Protein AF-A0A959TI48-F1 (afdb_monomer_lite)

Radius of gyration: 33.34 Å; chains: 1; bounding box: 89×86×56 Å

Sequence (121 aa):
MMRTLLIGLALVAGCKGAEPVVTTPPPAAPARPFWVGSRPVSDAYYVGVGLAAKARPDFQETAKKNALNDLASEISVRVEGNSLLYTLDRKTSFSESFTSNIRTSTSEQLEGFELVDTWEN

Secondary structure (DSSP, 8-state):
-----------------------PPPPPPPPPPHHHHS----SS---------TTSTTHHHHHHHHHHHHHHHHHHHHHHHHHHHHHHHTT----SHHHHHHHHHHHH---S---------

Structure (mmCIF, N/CA/C/O backbone):
data_AF-A0A959TI48-F1
#
_entry.id   AF-A0A959TI48-F1
#
loop_
_atom_site.group_PDB
_atom_site.id
_atom_site.type_symbol
_atom_site.label_atom_id
_atom_site.label_alt_id
_atom_site.label_comp_id
_atom_site.label_asym_id
_atom_site.label_entity_id
_atom_site.label_seq_id
_atom_site.pdbx_PDB_ins_code
_atom_site.Cartn_x
_atom_site.Cartn_y
_atom_site.Cartn_z
_atom_site.occupancy
_atom_site.B_iso_or_equiv
_atom_site.auth_seq_id
_atom_site.auth_comp_id
_atom_site.auth_asym_id
_atom_site.auth_atom_id
_atom_site.pdbx_PDB_mod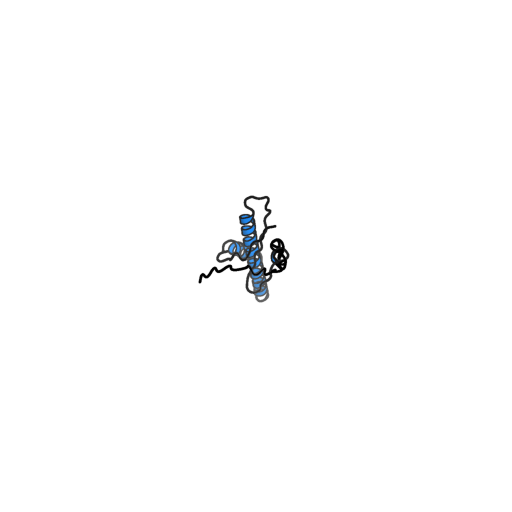el_num
ATOM 1 N N . MET A 1 1 ? 61.541 -72.087 -33.804 1.00 48.81 1 MET A N 1
ATOM 2 C CA . MET A 1 1 ? 61.640 -71.065 -32.739 1.00 48.81 1 MET A CA 1
ATOM 3 C C . MET A 1 1 ? 61.602 -69.693 -33.384 1.00 48.81 1 MET A C 1
ATOM 5 O O . MET A 1 1 ? 62.510 -69.406 -34.143 1.00 48.81 1 MET A O 1
ATOM 9 N N . MET A 1 2 ? 60.552 -68.907 -33.140 1.00 44.50 2 MET A N 1
ATOM 10 C CA . MET A 1 2 ? 60.593 -67.490 -32.733 1.00 44.50 2 MET A CA 1
ATOM 11 C C . MET A 1 2 ? 59.189 -66.910 -32.940 1.00 44.50 2 MET A C 1
ATOM 13 O O . MET A 1 2 ? 58.627 -66.981 -34.027 1.00 44.50 2 MET A O 1
ATOM 17 N N . ARG A 1 3 ? 58.609 -66.410 -31.849 1.00 49.72 3 ARG A N 1
ATOM 18 C CA . ARG A 1 3 ? 57.305 -65.747 -31.795 1.00 49.72 3 ARG A CA 1
ATOM 19 C C . ARG A 1 3 ? 57.431 -64.372 -32.442 1.00 49.72 3 ARG A C 1
ATOM 21 O O . ARG A 1 3 ? 58.326 -63.626 -32.057 1.00 49.72 3 ARG A O 1
ATOM 28 N N . THR A 1 4 ? 56.468 -63.992 -33.270 1.00 47.31 4 THR A N 1
ATOM 29 C CA . THR A 1 4 ? 56.139 -62.576 -33.457 1.00 47.31 4 THR A CA 1
ATOM 30 C C . THR A 1 4 ? 54.633 -62.408 -33.568 1.00 47.31 4 THR A C 1
ATOM 32 O O . THR A 1 4 ? 53.961 -62.943 -34.443 1.00 47.31 4 THR A O 1
ATOM 35 N N . LEU A 1 5 ? 54.139 -61.701 -32.562 1.00 53.66 5 LEU A N 1
ATOM 36 C CA . LEU A 1 5 ? 52.791 -61.235 -32.316 1.00 53.66 5 LEU A CA 1
ATOM 37 C C . LEU A 1 5 ? 52.470 -60.110 -33.313 1.00 53.66 5 LEU A C 1
ATOM 39 O O . LEU A 1 5 ? 53.191 -59.116 -33.336 1.00 53.66 5 LEU A O 1
ATOM 43 N N . LEU A 1 6 ? 51.395 -60.230 -34.094 1.00 48.44 6 LEU A N 1
ATOM 44 C CA . LEU A 1 6 ? 50.810 -59.106 -34.832 1.00 48.44 6 LEU A CA 1
ATOM 45 C C . LEU A 1 6 ? 49.299 -59.089 -34.593 1.00 48.44 6 LEU A C 1
ATOM 47 O O . LEU A 1 6 ? 48.542 -59.917 -35.091 1.00 48.44 6 LEU A O 1
ATOM 51 N N . ILE A 1 7 ? 48.913 -58.141 -33.744 1.00 56.62 7 ILE A N 1
ATOM 52 C CA . ILE A 1 7 ? 47.553 -57.767 -33.371 1.00 56.62 7 ILE A CA 1
ATOM 53 C C . ILE A 1 7 ? 46.912 -57.081 -34.584 1.00 56.62 7 ILE A C 1
ATOM 55 O O . ILE A 1 7 ? 47.383 -56.035 -35.023 1.00 56.62 7 ILE A O 1
ATOM 59 N N . GLY A 1 8 ? 45.854 -57.682 -35.133 1.00 52.03 8 GLY A N 1
ATOM 60 C CA . GLY A 1 8 ? 45.123 -57.191 -36.303 1.00 52.03 8 GLY A CA 1
ATOM 61 C C . GLY A 1 8 ? 43.707 -56.734 -35.955 1.00 52.03 8 GLY A C 1
ATOM 62 O O . GLY A 1 8 ? 42.772 -57.521 -36.016 1.00 52.03 8 GLY A O 1
ATOM 63 N N . LEU A 1 9 ? 43.609 -55.465 -35.556 1.00 53.88 9 LEU A N 1
ATOM 64 C CA . LEU A 1 9 ? 42.513 -54.499 -35.728 1.00 53.88 9 LEU A CA 1
ATOM 65 C C . LEU A 1 9 ? 41.081 -55.042 -35.966 1.00 53.88 9 LEU A C 1
ATOM 67 O O . LEU A 1 9 ? 40.665 -55.289 -37.097 1.00 53.88 9 LEU A O 1
ATOM 71 N N . ALA A 1 10 ? 40.282 -55.096 -34.895 1.00 55.75 10 ALA A N 1
ATOM 72 C CA . ALA A 1 10 ? 38.828 -55.216 -34.970 1.00 55.75 10 ALA A CA 1
ATOM 73 C C . ALA A 1 10 ? 38.200 -53.865 -35.371 1.00 55.75 10 ALA A C 1
ATOM 75 O O . ALA A 1 10 ? 38.189 -52.915 -34.589 1.00 55.75 10 ALA A O 1
ATOM 76 N N . LEU A 1 11 ? 37.673 -53.780 -36.595 1.00 57.59 11 LEU A N 1
ATOM 77 C CA . LEU A 1 11 ? 36.845 -52.668 -37.070 1.00 57.59 11 LEU A CA 1
ATOM 78 C C . LEU A 1 11 ? 35.433 -52.798 -36.485 1.00 57.59 11 LEU A C 1
ATOM 80 O O . LEU A 1 11 ? 34.570 -53.465 -37.049 1.00 57.59 11 LEU A O 1
ATOM 84 N N . VAL A 1 12 ? 35.197 -52.156 -35.341 1.00 62.94 12 VAL A N 1
ATOM 85 C CA . VAL A 1 12 ? 33.845 -51.979 -34.799 1.00 62.94 12 VAL A CA 1
ATOM 86 C C . VAL A 1 12 ? 33.244 -50.730 -35.446 1.00 62.94 12 VAL A C 1
ATOM 88 O O . VAL A 1 12 ? 33.564 -49.602 -35.073 1.00 62.94 12 VAL A O 1
ATOM 91 N N . ALA A 1 13 ? 32.398 -50.925 -36.458 1.00 57.94 13 ALA A N 1
ATOM 92 C CA . ALA A 1 13 ? 31.589 -49.864 -37.047 1.00 57.94 13 ALA A CA 1
ATOM 93 C C . ALA A 1 13 ? 30.461 -49.485 -36.072 1.00 57.94 13 ALA A C 1
ATOM 95 O O . ALA A 1 13 ? 29.379 -50.067 -36.088 1.00 57.94 13 ALA A O 1
ATOM 96 N N . GLY A 1 14 ? 30.733 -48.531 -35.182 1.00 59.16 14 GLY A N 1
ATOM 97 C CA . GLY A 1 14 ? 29.718 -47.919 -34.330 1.00 59.16 14 GLY A CA 1
ATOM 98 C C . GLY A 1 14 ? 28.926 -46.868 -35.106 1.00 59.16 14 GLY A C 1
ATOM 99 O O . GLY A 1 14 ? 29.445 -45.789 -35.393 1.00 59.16 14 GLY A O 1
ATOM 100 N N . CYS A 1 15 ? 27.664 -47.156 -35.428 1.00 56.28 15 CYS A N 1
ATOM 101 C CA . CYS A 1 15 ? 26.708 -46.140 -35.861 1.00 56.28 15 CYS A CA 1
ATOM 102 C C . CYS A 1 15 ? 26.464 -45.163 -34.704 1.00 56.28 15 CYS A C 1
ATOM 104 O O . CYS A 1 15 ? 25.770 -45.471 -33.737 1.00 56.28 15 CYS A O 1
ATOM 106 N N . LYS A 1 16 ? 27.060 -43.976 -34.811 1.00 53.25 16 LYS A N 1
ATOM 107 C CA . LYS A 1 16 ? 26.829 -42.839 -33.924 1.00 53.25 16 LYS A CA 1
ATOM 108 C C . LYS A 1 16 ? 25.431 -42.292 -34.234 1.00 53.25 16 LYS A C 1
ATOM 110 O O . LYS A 1 16 ? 25.258 -41.541 -35.191 1.00 53.25 16 LYS A O 1
ATOM 115 N N . GLY A 1 17 ? 24.425 -42.752 -33.493 1.00 55.28 17 GLY A N 1
ATOM 116 C CA . GLY A 1 17 ? 23.080 -42.185 -33.553 1.00 55.28 17 GLY A CA 1
ATOM 117 C C . GLY A 1 17 ? 23.150 -40.691 -33.244 1.00 55.28 17 GLY A C 1
ATOM 118 O O . GLY A 1 17 ? 23.812 -40.290 -32.289 1.00 55.28 17 GLY A O 1
ATOM 119 N N . ALA A 1 18 ? 22.529 -39.870 -34.086 1.00 58.31 18 ALA A N 1
ATOM 120 C CA . ALA A 1 18 ? 22.400 -38.447 -33.823 1.00 58.31 18 ALA A CA 1
ATOM 121 C C . ALA A 1 18 ? 21.497 -38.264 -32.596 1.00 58.31 18 ALA A C 1
ATOM 123 O O . ALA A 1 18 ? 20.311 -38.592 -32.645 1.00 58.31 18 ALA A O 1
ATOM 124 N N . GLU A 1 19 ? 22.065 -37.773 -31.495 1.00 59.41 19 GLU A N 1
ATOM 125 C CA . GLU A 1 19 ? 21.279 -37.253 -30.380 1.00 59.41 19 GLU A CA 1
ATOM 126 C C . GLU A 1 19 ? 20.366 -36.139 -30.909 1.00 59.41 19 GLU A C 1
ATOM 128 O O . GLU A 1 19 ? 20.845 -35.243 -31.615 1.00 59.41 19 GLU A O 1
ATOM 133 N N . PRO A 1 20 ? 19.058 -36.161 -30.599 1.00 55.41 20 PRO A N 1
ATOM 134 C CA . PRO A 1 20 ? 18.228 -35.001 -30.839 1.00 55.41 20 PRO A CA 1
ATOM 135 C C . PRO A 1 20 ? 18.780 -33.873 -29.972 1.00 55.41 20 PRO A C 1
ATOM 137 O O . PRO A 1 20 ? 18.763 -33.944 -28.744 1.00 55.41 20 PRO A O 1
ATOM 140 N N . VAL A 1 21 ? 19.301 -32.836 -30.626 1.00 50.94 21 VAL A N 1
ATOM 141 C CA . VAL A 1 21 ? 19.639 -31.571 -29.982 1.00 50.94 21 VAL A CA 1
ATOM 142 C C . VAL A 1 21 ? 18.351 -31.058 -29.355 1.00 50.94 21 VAL A C 1
ATOM 144 O O . VAL A 1 21 ? 17.469 -30.557 -30.054 1.00 50.94 21 VAL A O 1
ATOM 147 N N . VAL A 1 22 ? 18.229 -31.229 -28.037 1.00 55.53 22 VAL A N 1
ATOM 148 C CA . VAL A 1 22 ? 17.206 -30.580 -27.224 1.00 55.53 22 VAL A CA 1
ATOM 149 C C . VAL A 1 22 ? 17.434 -29.089 -27.404 1.00 55.53 22 VAL A C 1
ATOM 151 O O . VAL A 1 22 ? 18.314 -28.490 -26.792 1.00 55.53 22 VAL A O 1
ATOM 154 N N . THR A 1 23 ? 16.684 -28.501 -28.327 1.00 53.28 23 THR A N 1
ATOM 155 C CA . THR A 1 23 ? 16.605 -27.059 -28.487 1.00 53.28 23 THR A CA 1
ATOM 156 C C . THR A 1 23 ? 15.819 -26.592 -27.277 1.00 53.28 23 THR A C 1
ATOM 158 O O . THR A 1 23 ? 14.593 -26.665 -27.261 1.00 53.28 23 THR A O 1
ATOM 161 N N . THR A 1 24 ? 16.520 -26.221 -26.206 1.00 57.34 24 THR A N 1
ATOM 162 C CA . THR A 1 24 ? 15.907 -25.529 -25.078 1.00 57.34 24 THR A CA 1
ATOM 163 C C . THR A 1 24 ? 15.196 -24.304 -25.652 1.00 57.34 24 THR A C 1
ATOM 165 O O . THR A 1 24 ? 15.854 -23.474 -26.287 1.00 57.34 24 THR A O 1
ATOM 168 N N . PRO A 1 25 ? 13.861 -24.194 -25.506 1.00 64.62 25 PRO A N 1
ATOM 169 C CA . PRO A 1 25 ? 13.157 -22.980 -25.880 1.00 64.62 25 PRO A CA 1
ATOM 170 C C . PRO A 1 25 ? 13.836 -21.784 -25.196 1.00 64.62 25 PRO A C 1
ATOM 172 O O . PRO A 1 25 ? 14.299 -21.936 -24.058 1.00 64.62 25 PRO A O 1
ATOM 175 N N . PRO A 1 26 ? 13.914 -20.610 -25.850 1.00 67.12 26 PRO A N 1
ATOM 176 C CA . PRO A 1 26 ? 14.367 -19.387 -25.196 1.00 67.12 26 PRO A CA 1
ATOM 177 C C . PRO A 1 26 ? 13.655 -19.227 -23.844 1.00 67.12 26 PRO A C 1
ATOM 179 O O . PRO A 1 26 ? 12.467 -19.563 -23.775 1.00 67.12 26 PRO A O 1
ATOM 182 N N . PRO A 1 27 ? 14.328 -18.741 -22.781 1.00 60.47 27 PRO A N 1
ATOM 183 C CA . PRO A 1 27 ? 13.676 -18.508 -21.499 1.00 60.47 27 PRO A CA 1
ATOM 184 C C . PRO A 1 27 ? 12.402 -17.701 -21.736 1.00 60.47 27 PRO A C 1
ATOM 186 O O . PRO A 1 27 ? 12.458 -16.609 -22.307 1.00 60.47 27 PRO A O 1
ATOM 189 N N . ALA A 1 28 ? 11.251 -18.268 -21.374 1.00 63.94 28 ALA A N 1
ATOM 190 C CA . ALA A 1 28 ? 9.990 -17.554 -21.460 1.00 63.94 28 ALA A CA 1
ATOM 191 C C . ALA A 1 28 ? 10.141 -16.246 -20.673 1.00 63.94 28 ALA A C 1
ATOM 193 O O . ALA A 1 28 ? 10.617 -16.267 -19.535 1.00 63.94 28 ALA A O 1
ATOM 194 N N . ALA A 1 29 ? 9.778 -15.114 -21.284 1.00 62.47 29 ALA A N 1
ATOM 195 C CA . ALA A 1 29 ? 9.694 -13.847 -20.566 1.00 62.47 29 ALA A CA 1
ATOM 196 C C . ALA A 1 29 ? 8.870 -14.064 -19.282 1.00 62.47 29 ALA A C 1
ATOM 198 O O . ALA A 1 29 ? 7.896 -14.826 -19.336 1.00 62.47 29 ALA A O 1
ATOM 199 N N . PRO A 1 30 ? 9.246 -13.454 -18.141 1.00 65.50 30 PRO A N 1
ATOM 200 C CA . PRO A 1 30 ? 8.518 -13.651 -16.896 1.00 65.50 30 PRO A CA 1
ATOM 201 C C . PRO A 1 30 ? 7.045 -13.330 -17.143 1.00 65.50 30 PRO A C 1
ATOM 203 O O . PRO A 1 30 ? 6.698 -12.222 -17.561 1.00 65.50 30 PRO A O 1
ATOM 206 N N . ALA A 1 31 ? 6.188 -14.336 -16.971 1.00 82.06 31 ALA A N 1
ATOM 207 C CA . ALA A 1 31 ? 4.762 -14.179 -17.195 1.00 82.06 31 ALA A CA 1
ATOM 208 C C . ALA A 1 31 ? 4.255 -13.049 -16.292 1.00 82.06 31 ALA A C 1
ATOM 210 O O . ALA A 1 31 ? 4.564 -13.028 -15.101 1.00 82.06 31 ALA A O 1
ATOM 211 N N . ARG A 1 32 ? 3.503 -12.097 -16.862 1.00 89.75 32 ARG A N 1
ATOM 212 C CA . ARG A 1 32 ? 2.916 -10.988 -16.099 1.00 89.75 32 ARG A CA 1
ATOM 213 C C . ARG A 1 32 ? 2.135 -11.565 -14.901 1.00 89.75 32 ARG A C 1
ATOM 215 O O . ARG A 1 32 ? 1.195 -12.327 -15.138 1.00 89.75 32 ARG A O 1
ATOM 222 N N . PRO A 1 33 ? 2.473 -11.201 -13.651 1.00 92.19 33 PRO A N 1
ATOM 223 C CA . PRO A 1 33 ? 1.759 -11.679 -12.475 1.00 92.19 33 PRO A CA 1
ATOM 224 C C . PRO A 1 33 ? 0.287 -11.267 -12.491 1.00 92.19 33 PRO A C 1
ATOM 226 O O . PRO A 1 33 ? -0.067 -10.193 -12.983 1.00 92.19 33 PRO A O 1
ATOM 229 N N . PHE A 1 34 ? -0.583 -12.095 -11.909 1.00 93.19 34 PHE A N 1
ATOM 230 C CA . PHE A 1 34 ? -2.025 -11.827 -11.892 1.00 93.19 34 PHE A CA 1
ATOM 231 C C . PHE A 1 34 ? -2.362 -10.497 -11.194 1.00 93.19 34 PHE A C 1
ATOM 233 O O . PHE A 1 34 ? -3.231 -9.763 -11.662 1.00 93.19 34 PHE A O 1
ATOM 240 N N . TRP A 1 35 ? -1.636 -10.164 -10.117 1.00 93.50 35 TRP A N 1
ATOM 241 C CA . TRP A 1 35 ? -1.878 -8.979 -9.293 1.00 93.50 35 TRP A CA 1
ATOM 242 C C . TRP A 1 35 ? -1.637 -7.664 -10.050 1.00 93.50 35 TRP A C 1
ATOM 244 O O . TRP A 1 35 ? -2.171 -6.623 -9.677 1.00 93.50 35 TRP A O 1
ATOM 254 N N . VAL A 1 36 ? -0.882 -7.717 -11.156 1.00 93.25 36 VAL A N 1
ATOM 255 C CA . VAL A 1 36 ? -0.675 -6.585 -12.073 1.00 93.25 36 VAL A CA 1
ATOM 256 C C . VAL A 1 36 ? -1.942 -6.286 -12.876 1.00 93.25 36 VAL A C 1
ATOM 258 O O . VAL A 1 36 ? -2.216 -5.136 -13.207 1.00 93.25 36 VAL A O 1
ATOM 261 N N . GLY A 1 37 ? -2.706 -7.321 -13.235 1.00 89.62 37 GLY A N 1
ATOM 262 C CA . GLY A 1 37 ? -3.940 -7.182 -14.008 1.00 89.62 37 GLY A CA 1
ATOM 263 C C . GLY A 1 37 ? -5.191 -7.013 -13.149 1.00 89.62 37 GLY A C 1
ATOM 264 O O . GLY A 1 37 ? -6.216 -6.548 -13.642 1.00 89.62 37 GLY A O 1
ATOM 265 N N . SER A 1 38 ? -5.153 -7.423 -11.882 1.00 90.00 38 SER A N 1
ATOM 266 C CA . SER A 1 38 ? -6.312 -7.401 -10.989 1.00 90.00 38 SER A CA 1
ATOM 267 C C . SER A 1 38 ? -5.872 -7.274 -9.538 1.00 90.00 38 SER A C 1
ATOM 269 O O . SER A 1 38 ? -4.981 -7.997 -9.103 1.00 90.00 38 SER A O 1
ATOM 271 N N . ARG A 1 39 ? -6.521 -6.387 -8.774 1.00 90.12 39 ARG A N 1
ATOM 272 C CA . ARG A 1 39 ? -6.212 -6.194 -7.352 1.00 90.12 39 ARG A CA 1
ATOM 273 C C . ARG A 1 39 ? -6.429 -7.509 -6.582 1.00 90.12 39 ARG A C 1
ATOM 275 O O . ARG A 1 39 ? -7.512 -8.087 -6.700 1.00 90.12 39 ARG A O 1
ATOM 282 N N . PRO A 1 40 ? -5.453 -7.977 -5.787 1.00 92.75 40 PRO A N 1
ATOM 283 C CA . PRO A 1 40 ? -5.660 -9.108 -4.891 1.00 92.75 40 PRO A CA 1
ATOM 284 C C . PRO A 1 40 ? -6.713 -8.788 -3.826 1.00 92.75 40 PRO A C 1
ATOM 286 O O . PRO A 1 40 ? -6.782 -7.664 -3.335 1.00 92.75 40 PRO A O 1
ATOM 289 N N . VAL A 1 41 ? -7.504 -9.787 -3.442 1.00 90.31 41 VAL A N 1
ATOM 290 C CA . VAL A 1 41 ? -8.461 -9.692 -2.333 1.00 90.31 41 VAL A CA 1
ATOM 291 C C . VAL A 1 41 ? -8.026 -10.663 -1.247 1.00 90.31 41 VAL A C 1
ATOM 293 O O . VAL A 1 41 ? -7.698 -11.813 -1.541 1.00 90.31 41 VAL A O 1
ATOM 296 N N . SER A 1 42 ? -8.016 -10.200 0.001 1.00 90.75 42 SER A N 1
ATOM 297 C CA . SER A 1 42 ? -7.692 -11.029 1.155 1.00 90.75 42 SER A CA 1
ATOM 298 C C . SER A 1 42 ? -8.553 -10.667 2.362 1.00 90.75 42 SER A C 1
ATOM 300 O O . SER A 1 42 ? -8.784 -9.494 2.673 1.00 90.75 42 SER A O 1
ATOM 302 N N . ASP A 1 43 ? -9.014 -11.700 3.062 1.00 88.94 43 ASP A N 1
ATOM 303 C CA . ASP A 1 43 ? -9.683 -11.563 4.359 1.00 88.94 43 ASP A CA 1
ATOM 304 C C . ASP A 1 43 ? -8.680 -11.531 5.519 1.00 88.94 43 ASP A C 1
ATOM 306 O O . ASP A 1 43 ? -8.991 -11.017 6.589 1.00 88.94 43 ASP A O 1
ATOM 310 N N . ALA A 1 44 ? -7.470 -12.058 5.305 1.00 89.69 44 ALA A N 1
ATOM 311 C CA . ALA A 1 44 ? -6.426 -12.143 6.324 1.00 89.69 44 ALA A CA 1
ATOM 312 C C . ALA A 1 44 ? -5.477 -10.936 6.317 1.00 89.69 44 ALA A C 1
ATOM 314 O O . ALA A 1 44 ? -4.895 -10.608 7.348 1.00 89.69 44 ALA A O 1
ATOM 315 N N . TYR A 1 45 ? -5.319 -10.283 5.163 1.00 91.12 45 TYR A N 1
ATOM 316 C CA . TYR A 1 45 ? -4.370 -9.191 4.970 1.00 91.12 45 TYR A CA 1
ATOM 317 C C . TYR A 1 45 ? -5.037 -7.987 4.309 1.00 91.12 45 TYR A C 1
ATOM 319 O O . TYR A 1 45 ? -5.967 -8.130 3.516 1.00 91.12 45 TYR A O 1
ATOM 327 N N . TYR A 1 46 ? -4.513 -6.805 4.613 1.00 93.12 46 TYR A N 1
ATOM 328 C CA . TYR A 1 46 ? -4.739 -5.604 3.815 1.00 93.12 46 TYR A CA 1
ATOM 329 C C . TYR A 1 46 ? -3.677 -5.548 2.718 1.00 93.12 46 TYR A C 1
ATOM 331 O O . TYR A 1 46 ? -2.510 -5.835 2.999 1.00 93.12 46 TYR A O 1
ATOM 339 N N . VAL A 1 47 ? -4.051 -5.206 1.483 1.00 95.12 47 VAL A N 1
ATOM 340 C CA . VAL A 1 47 ? -3.135 -5.307 0.334 1.00 95.12 47 VAL A CA 1
ATOM 341 C C . VAL A 1 47 ? -3.013 -3.982 -0.411 1.00 95.12 47 VAL A C 1
ATOM 343 O O . VAL A 1 47 ? -3.921 -3.565 -1.118 1.00 95.12 47 VAL A O 1
ATOM 346 N N . GLY A 1 48 ? -1.839 -3.357 -0.332 1.00 94.88 48 GLY A N 1
ATOM 347 C CA . GLY A 1 48 ? -1.510 -2.176 -1.131 1.00 94.88 48 GLY A CA 1
ATOM 348 C C . GLY A 1 48 ? -0.855 -2.525 -2.465 1.00 94.88 48 GLY A C 1
ATOM 349 O O . GLY A 1 48 ? 0.127 -3.267 -2.488 1.00 94.88 48 GLY A O 1
ATOM 350 N N . VAL A 1 49 ? -1.332 -1.949 -3.570 1.00 96.38 49 VAL A N 1
ATOM 351 C CA . VAL A 1 49 ? -0.693 -2.051 -4.894 1.00 96.38 49 VAL A CA 1
ATOM 352 C C . VAL A 1 49 ? -0.335 -0.661 -5.408 1.00 96.38 49 VAL A C 1
ATOM 354 O O . VAL A 1 49 ? -1.176 0.230 -5.495 1.00 96.38 49 VAL A O 1
ATOM 357 N N . GLY A 1 50 ? 0.932 -0.475 -5.779 1.00 95.31 50 GLY A N 1
ATOM 358 C CA . GLY A 1 50 ? 1.460 0.800 -6.256 1.00 95.31 50 GLY A CA 1
ATOM 359 C C . GLY A 1 50 ? 2.108 0.690 -7.626 1.00 95.31 50 GLY A C 1
ATOM 360 O O . GLY A 1 50 ? 2.794 -0.283 -7.929 1.00 95.31 50 GLY A O 1
ATOM 361 N N . LEU A 1 51 ? 1.910 1.719 -8.448 1.00 95.19 51 LEU A N 1
ATOM 362 C CA . LEU A 1 51 ? 2.475 1.817 -9.791 1.00 95.19 51 LEU A CA 1
ATOM 363 C C . LEU A 1 51 ? 3.229 3.131 -9.973 1.00 95.19 51 LEU A C 1
ATOM 365 O O . LEU A 1 51 ? 2.880 4.152 -9.375 1.00 95.19 51 LEU A O 1
ATOM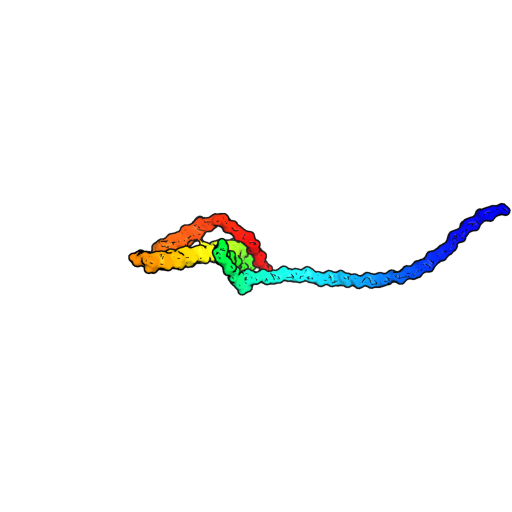 369 N N . ALA A 1 52 ? 4.241 3.113 -10.835 1.00 96.12 52 ALA A N 1
ATOM 370 C CA . ALA A 1 52 ? 4.959 4.303 -11.264 1.00 96.12 52 ALA A CA 1
ATOM 371 C C . ALA A 1 52 ? 5.444 4.155 -12.708 1.00 96.12 52 ALA A C 1
ATOM 373 O O . ALA A 1 52 ? 5.700 3.052 -13.191 1.00 96.12 52 ALA A O 1
ATOM 374 N N . ALA A 1 53 ? 5.588 5.283 -13.400 1.00 95.00 53 ALA A N 1
ATOM 375 C CA . ALA A 1 53 ? 6.120 5.301 -14.755 1.00 95.00 53 ALA A CA 1
ATOM 376 C C . ALA A 1 53 ? 7.651 5.168 -14.738 1.00 95.00 53 ALA A C 1
ATOM 378 O O . ALA A 1 53 ? 8.328 5.979 -14.106 1.00 95.00 53 ALA A O 1
ATOM 379 N N . LYS A 1 54 ? 8.196 4.227 -15.523 1.00 93.12 54 LYS A N 1
ATOM 380 C CA . LYS A 1 54 ? 9.651 3.995 -15.676 1.00 93.12 54 LYS A CA 1
ATOM 381 C C . LYS A 1 54 ? 10.421 5.193 -16.247 1.00 93.12 54 LYS A C 1
ATOM 383 O O . LYS A 1 54 ? 11.641 5.226 -16.190 1.00 93.12 54 LYS A O 1
ATOM 388 N N . ALA A 1 55 ? 9.712 6.174 -16.810 1.00 93.75 55 ALA A N 1
ATOM 389 C CA . ALA A 1 55 ? 10.304 7.421 -17.288 1.00 93.75 55 ALA A CA 1
ATOM 390 C C . ALA A 1 55 ? 10.930 8.251 -16.156 1.00 93.75 55 ALA A C 1
ATOM 392 O O . ALA A 1 55 ? 11.776 9.103 -16.420 1.00 93.75 55 ALA A O 1
ATOM 393 N N . ARG A 1 56 ? 10.507 8.029 -14.905 1.00 89.00 56 ARG A N 1
ATOM 394 C CA . ARG A 1 56 ? 11.098 8.698 -13.752 1.00 89.00 56 ARG A CA 1
ATOM 395 C C . ARG A 1 56 ? 12.277 7.889 -13.206 1.00 89.00 56 ARG A C 1
ATOM 397 O O . ARG A 1 56 ? 12.153 6.674 -13.106 1.00 89.00 56 ARG A O 1
ATOM 404 N N . PRO A 1 57 ? 13.379 8.526 -12.781 1.00 92.75 57 PRO A N 1
ATOM 405 C CA . PRO A 1 57 ? 14.506 7.814 -12.176 1.00 92.75 57 PRO A CA 1
ATOM 406 C C . PRO A 1 57 ? 14.160 7.194 -10.811 1.00 92.75 57 PRO A C 1
ATOM 408 O O . PRO A 1 57 ? 14.746 6.189 -10.429 1.00 92.75 57 PRO A O 1
ATOM 411 N N . ASP A 1 58 ? 13.181 7.757 -10.099 1.00 95.56 58 ASP A N 1
ATOM 412 C CA . ASP A 1 58 ? 12.697 7.337 -8.777 1.00 95.56 58 ASP A CA 1
ATOM 413 C C . ASP A 1 58 ? 11.471 6.406 -8.859 1.00 95.56 58 ASP A C 1
ATOM 415 O O . ASP A 1 58 ? 10.678 6.325 -7.918 1.00 95.56 58 ASP A O 1
ATOM 419 N N . PHE A 1 59 ? 11.259 5.724 -9.991 1.00 95.56 59 PHE A N 1
ATOM 420 C CA . PHE A 1 59 ? 10.030 4.963 -10.233 1.00 95.56 59 PHE A CA 1
ATOM 421 C C . PHE A 1 59 ? 9.797 3.854 -9.196 1.00 95.56 59 PHE A C 1
ATOM 423 O O . PHE A 1 59 ? 8.666 3.672 -8.755 1.00 95.56 59 PHE A O 1
ATOM 430 N N . GLN A 1 60 ? 10.845 3.158 -8.747 1.00 94.81 60 GLN A N 1
ATOM 431 C CA . GLN A 1 60 ? 10.712 2.104 -7.735 1.00 94.81 60 GLN A CA 1
ATOM 432 C C . GLN A 1 60 ? 10.272 2.669 -6.378 1.00 94.81 60 GLN A C 1
ATOM 434 O O . GLN A 1 60 ? 9.342 2.153 -5.759 1.00 94.81 60 GLN A O 1
ATOM 439 N N . GLU A 1 61 ? 10.886 3.770 -5.936 1.00 95.50 61 GLU A N 1
ATOM 440 C CA . GLU A 1 61 ? 10.513 4.448 -4.691 1.00 95.50 61 GLU A CA 1
ATOM 441 C C . GLU A 1 61 ? 9.099 5.033 -4.777 1.00 95.50 61 GLU A C 1
ATOM 443 O O . GLU A 1 61 ? 8.294 4.881 -3.858 1.00 95.50 61 GLU A O 1
ATOM 448 N N . THR A 1 62 ? 8.759 5.628 -5.921 1.00 96.38 62 THR A N 1
ATOM 449 C CA . THR A 1 62 ? 7.419 6.156 -6.188 1.00 96.38 62 THR A CA 1
ATOM 450 C C . THR A 1 62 ? 6.370 5.045 -6.156 1.00 96.38 62 THR A C 1
ATOM 452 O O . THR A 1 62 ? 5.332 5.205 -5.516 1.00 96.38 62 THR A O 1
ATOM 455 N N . ALA A 1 63 ? 6.632 3.901 -6.796 1.00 96.25 63 ALA A N 1
ATOM 456 C CA . ALA A 1 63 ? 5.725 2.756 -6.790 1.00 96.25 63 ALA A CA 1
ATOM 457 C C . ALA A 1 63 ? 5.533 2.217 -5.368 1.00 96.25 63 ALA A C 1
ATOM 459 O O . ALA A 1 63 ? 4.399 1.995 -4.950 1.00 96.25 63 ALA A O 1
ATOM 460 N N . LYS A 1 64 ? 6.615 2.104 -4.588 1.00 94.94 64 LYS A N 1
ATOM 461 C CA . LYS A 1 64 ? 6.550 1.705 -3.178 1.00 94.94 64 LYS A CA 1
ATOM 462 C C . LYS A 1 64 ? 5.717 2.681 -2.344 1.00 94.94 64 LYS A C 1
ATOM 464 O O . LYS A 1 64 ? 4.840 2.251 -1.601 1.00 94.94 64 LYS A O 1
ATOM 469 N N . LYS A 1 65 ? 5.938 3.991 -2.487 1.00 94.38 65 LYS A N 1
ATOM 470 C CA . LYS A 1 65 ? 5.149 5.020 -1.792 1.00 94.38 65 LYS A CA 1
ATOM 471 C C . LYS A 1 65 ? 3.668 4.940 -2.162 1.00 94.38 65 LYS A C 1
ATOM 473 O O . LYS A 1 65 ? 2.809 5.031 -1.291 1.00 94.38 65 LYS A O 1
ATOM 478 N N . ASN A 1 66 ? 3.370 4.732 -3.441 1.00 95.62 66 ASN A N 1
ATOM 479 C CA . ASN A 1 66 ? 2.000 4.562 -3.908 1.00 95.62 66 ASN A CA 1
ATOM 480 C C . ASN A 1 66 ? 1.357 3.298 -3.322 1.00 95.62 66 ASN A C 1
ATOM 482 O O . ASN A 1 66 ? 0.211 3.365 -2.895 1.00 95.62 66 ASN A O 1
ATOM 486 N N . ALA A 1 67 ? 2.099 2.190 -3.224 1.00 95.81 67 ALA A N 1
ATOM 487 C CA . ALA A 1 67 ? 1.612 0.955 -2.610 1.00 95.81 67 ALA A CA 1
ATOM 488 C C . ALA A 1 67 ? 1.287 1.149 -1.121 1.00 95.81 67 ALA A C 1
ATOM 490 O O . ALA A 1 67 ? 0.257 0.677 -0.653 1.00 95.81 67 ALA A O 1
ATOM 491 N N . LEU A 1 68 ? 2.117 1.894 -0.385 1.00 94.75 68 LEU A N 1
ATOM 492 C CA . LEU A 1 68 ? 1.867 2.210 1.025 1.00 94.75 68 LEU A CA 1
ATOM 493 C C . LEU A 1 68 ? 0.645 3.117 1.215 1.00 94.75 68 LEU A C 1
ATOM 495 O O . LEU A 1 68 ? -0.158 2.887 2.113 1.00 94.75 68 LEU A O 1
ATOM 499 N N . ASN A 1 69 ? 0.459 4.112 0.348 1.00 94.25 69 ASN A N 1
ATOM 500 C CA . ASN A 1 69 ? -0.732 4.965 0.388 1.00 94.25 69 ASN A CA 1
ATOM 501 C C . ASN A 1 69 ? -2.015 4.184 0.067 1.00 94.25 69 ASN A C 1
ATOM 503 O O . ASN A 1 69 ? -3.066 4.430 0.662 1.00 94.25 69 ASN A O 1
ATOM 507 N N . ASP A 1 70 ? -1.935 3.255 -0.884 1.00 94.88 70 ASP A N 1
ATOM 508 C CA . ASP A 1 70 ? -3.041 2.370 -1.237 1.00 94.88 70 ASP A CA 1
ATOM 509 C C . ASP A 1 70 ? -3.375 1.413 -0.080 1.00 94.88 70 ASP A C 1
ATOM 511 O O . ASP A 1 70 ? -4.541 1.286 0.291 1.00 94.88 70 ASP A O 1
ATOM 515 N N . LEU A 1 71 ? -2.355 0.850 0.580 1.00 94.81 71 LEU A N 1
ATOM 516 C CA . LEU A 1 71 ? -2.508 0.050 1.798 1.00 94.81 71 LEU A CA 1
ATOM 517 C C . LEU A 1 71 ? -3.196 0.840 2.922 1.00 94.81 71 LEU A C 1
ATOM 519 O O . LEU A 1 71 ? -4.162 0.355 3.511 1.00 94.81 71 LEU A O 1
ATOM 523 N N . ALA A 1 72 ? -2.733 2.066 3.199 1.00 93.00 72 ALA A N 1
ATOM 524 C CA . ALA A 1 72 ? -3.346 2.940 4.201 1.00 93.00 72 ALA A CA 1
ATOM 525 C C . ALA A 1 72 ? -4.825 3.192 3.893 1.00 93.00 72 ALA A C 1
ATOM 527 O O . ALA A 1 72 ? -5.675 3.123 4.777 1.00 93.00 72 ALA A O 1
ATOM 528 N N . SER A 1 73 ? -5.133 3.456 2.623 1.00 92.12 73 SER A N 1
ATOM 529 C CA . SER A 1 73 ? -6.497 3.730 2.177 1.00 92.12 73 SER A CA 1
ATOM 530 C C . SER A 1 73 ? -7.402 2.513 2.367 1.00 92.12 73 SER A C 1
ATOM 532 O O . SER A 1 73 ? -8.529 2.664 2.836 1.00 92.12 73 SER A O 1
ATOM 534 N N . GLU A 1 74 ? -6.913 1.307 2.067 1.00 92.12 74 GLU A N 1
ATOM 535 C CA . GLU A 1 74 ? -7.668 0.073 2.294 1.00 92.12 74 GLU A CA 1
ATOM 536 C C . GLU A 1 74 ? -7.981 -0.142 3.781 1.00 92.12 74 GLU A C 1
ATOM 538 O O . GLU A 1 74 ? -9.125 -0.438 4.134 1.00 92.12 74 GLU A O 1
ATOM 543 N N . ILE A 1 75 ? -6.991 0.062 4.658 1.00 91.50 75 ILE A N 1
ATOM 544 C CA . ILE A 1 75 ? -7.177 -0.018 6.113 1.00 91.50 75 ILE A CA 1
ATOM 545 C C . ILE A 1 75 ? -8.223 1.003 6.568 1.00 91.50 75 ILE A C 1
ATOM 547 O O . ILE A 1 75 ? -9.186 0.627 7.238 1.00 91.50 75 ILE A O 1
ATOM 551 N N . SER A 1 76 ? -8.075 2.276 6.178 1.00 90.19 76 SER A N 1
ATOM 552 C CA . SER A 1 76 ? -9.001 3.339 6.584 1.00 90.19 76 SER A CA 1
ATOM 553 C C . SER A 1 76 ? -10.436 3.034 6.158 1.00 90.19 76 SER A C 1
ATOM 555 O O . SER A 1 76 ? -11.328 3.081 6.999 1.00 90.19 76 SER A O 1
ATOM 557 N N . VAL A 1 77 ? -10.660 2.614 4.908 1.00 88.69 77 VAL A N 1
ATOM 558 C CA . VAL A 1 77 ? -12.002 2.266 4.406 1.00 88.69 77 VAL A CA 1
ATOM 559 C C . VAL A 1 77 ? -12.629 1.119 5.204 1.00 88.69 77 VAL A C 1
ATOM 561 O O . VAL A 1 77 ? -13.807 1.187 5.561 1.00 88.69 77 VAL A O 1
ATOM 564 N N . ARG A 1 78 ? -11.863 0.067 5.522 1.00 87.00 78 ARG A N 1
ATOM 565 C CA . ARG A 1 78 ? -12.374 -1.069 6.310 1.00 87.00 78 ARG A CA 1
ATOM 566 C C . ARG A 1 78 ? -12.700 -0.655 7.750 1.00 87.00 78 ARG A C 1
ATOM 568 O O . ARG A 1 78 ? -13.751 -1.036 8.265 1.00 87.00 78 ARG A O 1
ATOM 575 N N . VAL A 1 79 ? -11.841 0.139 8.396 1.00 86.56 79 VAL A N 1
ATOM 576 C CA . VAL A 1 79 ? -12.060 0.618 9.775 1.00 86.56 79 VAL A CA 1
ATOM 577 C C . VAL A 1 79 ? -13.242 1.587 9.842 1.00 86.56 79 VAL A C 1
ATOM 579 O O . VAL A 1 79 ? -14.087 1.455 10.730 1.00 86.56 79 VAL A O 1
ATOM 582 N N . GLU A 1 80 ? -13.348 2.522 8.900 1.00 85.50 80 GLU A N 1
ATOM 583 C CA . GLU A 1 80 ? -14.475 3.452 8.791 1.00 85.50 80 GLU A CA 1
ATOM 584 C C . GLU A 1 80 ? -15.794 2.709 8.562 1.00 85.50 80 GLU A C 1
ATOM 586 O O . GLU A 1 80 ? -16.767 2.968 9.269 1.00 85.50 80 GLU A O 1
ATOM 591 N N . GLY A 1 81 ? -15.821 1.733 7.647 1.00 84.94 81 GLY A N 1
ATOM 592 C CA . GLY A 1 81 ? -17.002 0.905 7.393 1.00 84.94 81 GLY A CA 1
ATOM 593 C C . GLY A 1 81 ? -17.458 0.136 8.636 1.00 84.94 81 GLY A C 1
ATOM 594 O O . GLY A 1 81 ? -18.631 0.201 9.010 1.00 84.94 81 GLY A O 1
ATOM 595 N N . ASN A 1 82 ? -16.528 -0.523 9.333 1.00 82.50 82 ASN A N 1
ATOM 596 C CA . ASN A 1 82 ? -16.820 -1.227 10.586 1.00 82.50 82 ASN A CA 1
ATOM 597 C C . ASN A 1 82 ? -17.326 -0.275 11.681 1.00 82.50 82 ASN A C 1
ATOM 599 O O . ASN A 1 82 ? -18.242 -0.615 12.431 1.00 82.50 82 ASN A O 1
ATOM 603 N N . SER A 1 83 ? -16.763 0.931 11.755 1.00 78.88 83 SER A N 1
ATOM 604 C CA . SER A 1 83 ? -17.155 1.942 12.739 1.00 78.88 83 SER A CA 1
ATOM 605 C C . SER A 1 83 ? -18.541 2.516 12.454 1.00 78.88 83 SER A C 1
ATOM 607 O O . SER A 1 83 ? -19.340 2.659 13.376 1.00 78.88 83 SER A O 1
ATOM 609 N N . LEU A 1 84 ? -18.869 2.790 11.187 1.00 79.31 84 LEU A N 1
ATOM 610 C CA . LEU A 1 84 ? -20.203 3.246 10.798 1.00 79.31 84 LEU A CA 1
ATOM 611 C C . LEU A 1 84 ? -21.264 2.199 11.146 1.00 79.31 84 LEU A C 1
ATOM 613 O O . LEU A 1 84 ? -22.298 2.549 11.710 1.00 79.31 84 LEU A O 1
ATOM 617 N N . LEU A 1 85 ? -20.999 0.919 10.864 1.00 80.81 85 LEU A N 1
ATOM 618 C CA . LEU A 1 85 ? -21.891 -0.175 11.257 1.00 80.81 85 LEU A CA 1
ATOM 619 C C . LEU A 1 85 ? -22.094 -0.218 12.782 1.00 80.81 85 LEU A C 1
ATOM 621 O O . LEU A 1 85 ? -23.229 -0.327 13.242 1.00 80.81 85 LEU A O 1
ATOM 625 N N . TYR A 1 86 ? -21.021 -0.051 13.563 1.00 68.88 86 TYR A N 1
ATOM 626 C CA . TYR A 1 86 ? -21.090 0.021 15.027 1.00 68.88 86 TYR A CA 1
ATOM 627 C C . TYR A 1 86 ? -21.896 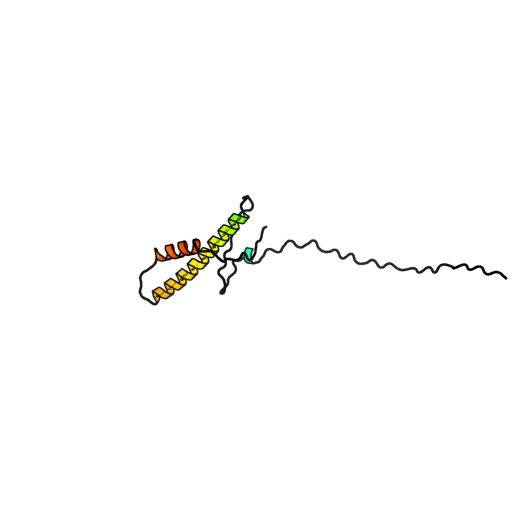1.233 15.531 1.00 68.88 86 TYR A C 1
ATOM 629 O O . TYR A 1 86 ? -22.642 1.144 16.505 1.00 68.88 86 TYR A O 1
ATOM 637 N N . THR A 1 87 ? -21.786 2.378 14.862 1.00 67.69 87 THR A N 1
ATOM 638 C CA . THR A 1 87 ? -22.517 3.603 15.205 1.00 67.69 87 THR A CA 1
ATOM 639 C C . THR A 1 87 ? -23.990 3.557 14.791 1.00 67.69 87 THR A C 1
ATOM 641 O O . THR A 1 87 ? -24.837 4.091 15.507 1.00 67.69 87 THR A O 1
ATOM 644 N N . LEU A 1 88 ? -24.338 2.895 13.684 1.00 67.94 88 LEU A N 1
ATOM 645 C CA . LEU A 1 88 ? -25.739 2.651 13.319 1.00 67.94 88 LEU A CA 1
ATOM 646 C C . LEU A 1 88 ? -26.449 1.793 14.374 1.00 67.94 88 LEU A C 1
ATOM 648 O O . LEU A 1 88 ? -27.606 2.060 14.699 1.00 67.94 88 LEU A O 1
ATOM 652 N N . ASP A 1 89 ? -25.738 0.829 14.961 1.00 63.94 89 ASP A N 1
ATOM 653 C CA . ASP A 1 89 ? -26.225 0.043 16.099 1.00 63.94 89 ASP A CA 1
ATOM 654 C C . ASP A 1 89 ? -26.397 0.907 17.369 1.00 63.94 89 ASP A C 1
ATOM 656 O O . ASP A 1 89 ? -27.288 0.686 18.192 1.00 63.94 89 ASP A O 1
ATOM 660 N N . ARG A 1 90 ? -25.596 1.973 17.512 1.00 59.78 90 ARG A N 1
ATOM 661 C CA . ARG A 1 90 ? -25.568 2.850 18.693 1.00 59.78 90 ARG A CA 1
ATOM 662 C C . ARG A 1 90 ? -25.760 4.317 18.308 1.00 59.78 90 ARG A C 1
ATOM 664 O O .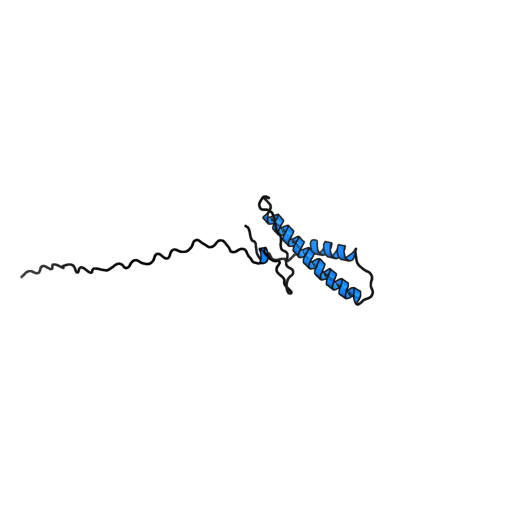 ARG A 1 90 ? -24.773 5.036 18.254 1.00 59.78 90 ARG A O 1
ATOM 671 N N . LYS A 1 91 ? -27.011 4.759 18.079 1.00 58.31 91 LYS A N 1
ATOM 672 C CA . LYS A 1 91 ? -27.495 6.146 17.796 1.00 58.31 91 LYS A CA 1
ATOM 673 C C . LYS A 1 91 ? -26.545 7.306 18.195 1.00 58.31 91 LYS A C 1
ATOM 675 O O . LYS A 1 91 ? -26.841 8.069 19.114 1.00 58.31 91 LYS A O 1
ATOM 680 N N . THR A 1 92 ? -25.426 7.477 17.502 1.00 61.19 92 THR A N 1
ATOM 681 C CA . THR A 1 92 ? -24.403 8.494 17.785 1.00 61.19 92 THR A CA 1
ATOM 682 C C . THR A 1 92 ? -24.042 9.187 16.476 1.00 61.19 92 THR A C 1
ATOM 684 O O . THR A 1 92 ? -24.014 8.562 15.422 1.00 61.19 92 THR A O 1
ATOM 687 N N . SER A 1 93 ? -23.856 10.508 16.497 1.00 60.34 93 SER A N 1
ATOM 688 C CA . SER A 1 93 ? -23.547 11.286 15.292 1.00 60.34 93 SER A CA 1
ATOM 689 C C . SER A 1 93 ? -22.038 11.481 15.168 1.00 60.34 93 SER A C 1
ATOM 691 O O . SER A 1 93 ? -21.439 12.152 16.009 1.00 60.34 93 SER A O 1
ATOM 693 N N . PHE A 1 94 ? -21.422 10.923 14.128 1.00 63.19 94 PHE A N 1
ATOM 694 C CA . PHE A 1 94 ? -19.995 11.087 13.854 1.00 63.19 94 PHE A CA 1
ATOM 695 C C . PHE A 1 94 ? -19.739 10.869 12.363 1.00 63.19 94 PHE A C 1
ATOM 697 O O . PHE A 1 94 ? -20.262 9.901 11.816 1.00 63.19 94 PHE A O 1
ATOM 704 N N . SER A 1 95 ? -18.987 11.744 11.681 1.00 67.38 95 SER A N 1
ATOM 705 C CA . SER A 1 95 ? -18.722 11.497 10.250 1.00 67.38 95 SER A CA 1
ATOM 706 C C . SER A 1 95 ? -17.475 12.139 9.642 1.00 67.38 95 SER A C 1
ATOM 708 O O . SER A 1 95 ? -16.948 11.568 8.696 1.00 67.38 95 SER A O 1
ATOM 710 N N . GLU A 1 96 ? -16.968 13.276 10.134 1.00 69.69 96 GLU A N 1
ATOM 711 C CA . GLU A 1 96 ? -15.873 13.977 9.428 1.00 69.69 96 GLU A CA 1
ATOM 712 C C . GLU A 1 96 ? -14.548 13.987 10.197 1.00 69.69 96 GLU A C 1
ATOM 714 O O . GLU A 1 96 ? -13.548 13.452 9.715 1.00 69.69 96 GLU A O 1
ATOM 719 N N . SER A 1 97 ? -14.531 14.501 11.430 1.00 72.88 97 SER A N 1
ATOM 720 C CA . SER A 1 97 ? -13.306 14.534 12.246 1.00 72.88 97 SER A CA 1
ATOM 721 C C . SER A 1 97 ? -12.751 13.139 12.543 1.00 72.88 97 SER A C 1
ATOM 723 O O . SER A 1 97 ? -11.549 12.978 12.728 1.00 72.88 97 SER A O 1
ATOM 725 N N . PHE A 1 98 ? -13.612 12.124 12.580 1.00 73.56 98 PHE A N 1
ATOM 726 C CA . PHE A 1 98 ? -13.220 10.733 12.799 1.00 73.56 98 PHE A CA 1
ATOM 727 C C . PHE A 1 98 ? -12.514 10.119 11.605 1.00 73.56 98 PHE A C 1
ATOM 729 O O . PHE A 1 98 ? -11.400 9.637 11.744 1.00 73.56 98 PHE A O 1
ATOM 736 N N . THR A 1 99 ? -13.154 10.194 10.442 1.00 74.44 99 THR A N 1
ATOM 737 C CA . THR A 1 99 ? -12.642 9.766 9.138 1.00 74.44 99 THR A CA 1
ATOM 738 C C . THR A 1 99 ? -11.284 10.415 8.877 1.00 74.44 99 THR A C 1
ATOM 740 O O . THR A 1 99 ? -10.303 9.748 8.560 1.00 74.44 99 THR A O 1
ATOM 743 N N . SER A 1 100 ? -11.179 11.724 9.133 1.00 79.31 100 SER A N 1
ATOM 744 C CA . SER A 1 100 ? -9.914 12.455 9.014 1.00 79.31 100 SER A CA 1
ATOM 745 C C . SER A 1 100 ? -8.836 11.941 9.981 1.00 79.31 100 SER A C 1
ATOM 747 O O . SER A 1 100 ? -7.693 11.727 9.569 1.00 79.31 100 SER A O 1
ATOM 749 N N . ASN A 1 101 ? -9.192 11.675 11.246 1.00 81.06 101 ASN A N 1
ATOM 750 C CA . ASN A 1 101 ? -8.265 11.091 12.219 1.00 81.06 101 ASN A CA 1
ATOM 751 C C . ASN A 1 101 ? -7.833 9.675 11.823 1.00 81.06 101 ASN A C 1
ATOM 753 O O . ASN A 1 101 ? -6.639 9.408 11.823 1.00 81.06 101 ASN A O 1
ATOM 757 N N . ILE A 1 102 ? -8.757 8.790 11.425 1.00 77.88 102 ILE A N 1
ATOM 758 C CA . ILE A 1 102 ? -8.425 7.428 10.980 1.00 77.88 102 ILE A CA 1
ATOM 759 C C . ILE A 1 102 ? -7.441 7.487 9.822 1.00 77.88 102 ILE A C 1
ATOM 761 O O . ILE A 1 102 ? -6.414 6.814 9.868 1.00 77.88 102 ILE A O 1
ATOM 765 N N . ARG A 1 103 ? -7.718 8.304 8.805 1.00 80.81 103 ARG A N 1
ATOM 766 C CA . ARG A 1 103 ? -6.850 8.414 7.632 1.00 80.81 103 ARG A CA 1
ATOM 767 C C . ARG A 1 103 ? -5.464 8.949 7.984 1.00 80.81 103 ARG A C 1
ATOM 769 O O . ARG A 1 103 ? -4.465 8.422 7.492 1.00 80.81 103 ARG A O 1
ATOM 776 N N . THR A 1 104 ? -5.406 9.972 8.837 1.00 81.50 104 THR A N 1
ATOM 777 C CA . THR A 1 104 ? -4.146 10.581 9.287 1.00 81.50 104 THR A CA 1
ATOM 778 C C . THR A 1 104 ? -3.336 9.585 10.111 1.00 81.50 104 THR A C 1
ATOM 780 O O . THR A 1 104 ? -2.218 9.255 9.730 1.00 81.50 104 THR A O 1
ATOM 783 N N . SER A 1 105 ? -3.930 9.007 11.157 1.00 76.62 105 SER A N 1
ATOM 784 C CA . SER A 1 105 ? -3.258 8.037 12.025 1.00 76.62 105 SER A CA 1
ATOM 785 C C . SER A 1 105 ? -2.834 6.779 11.270 1.00 76.62 105 SER A C 1
ATOM 787 O O . SER A 1 105 ? -1.730 6.291 11.477 1.00 76.62 105 SER A O 1
ATOM 789 N N . THR A 1 106 ? -3.660 6.285 10.343 1.00 79.25 106 THR A N 1
ATOM 790 C CA . THR A 1 106 ? -3.313 5.120 9.514 1.00 79.25 106 THR A CA 1
ATOM 791 C C . THR A 1 106 ? -2.128 5.431 8.598 1.00 79.25 106 THR A C 1
ATOM 793 O O . THR A 1 106 ? -1.249 4.594 8.444 1.00 79.25 106 THR A O 1
ATOM 796 N N . SER A 1 107 ? -2.065 6.632 8.014 1.00 75.62 107 SER A N 1
ATOM 797 C CA . SER A 1 107 ? -0.936 7.038 7.162 1.00 75.62 107 SER A CA 1
ATOM 798 C C . SER A 1 107 ? 0.356 7.249 7.962 1.00 75.62 107 SER A C 1
ATOM 800 O O . SER A 1 107 ? 1.439 6.974 7.453 1.00 75.62 107 SER A O 1
ATOM 802 N N . GLU A 1 108 ? 0.252 7.729 9.204 1.00 73.44 108 GLU A N 1
ATOM 803 C CA . GLU A 1 108 ? 1.392 7.980 10.097 1.00 73.44 108 GLU A CA 1
ATOM 804 C C . GLU A 1 108 ? 1.953 6.702 10.742 1.00 73.44 108 GLU A C 1
ATOM 806 O O . GLU A 1 108 ? 3.149 6.639 11.012 1.00 73.44 108 GLU A O 1
ATOM 811 N N . GLN A 1 109 ? 1.118 5.683 10.979 1.00 72.31 109 GLN A N 1
ATOM 812 C CA . GLN A 1 109 ? 1.474 4.479 11.747 1.00 72.31 109 GLN A CA 1
ATOM 813 C C . GLN A 1 109 ? 1.736 3.227 10.894 1.00 72.31 109 GLN A C 1
ATOM 815 O O . GLN A 1 109 ? 1.721 2.113 11.421 1.00 72.31 109 GLN A O 1
ATOM 820 N N . LEU A 1 110 ? 1.967 3.364 9.585 1.00 79.81 110 LEU A N 1
ATOM 821 C CA . LEU A 1 110 ? 2.297 2.215 8.736 1.00 79.81 110 LEU A CA 1
ATOM 822 C C . LEU A 1 110 ? 3.715 1.692 9.015 1.00 79.81 110 LEU A C 1
ATOM 824 O O . LEU A 1 110 ? 4.681 2.015 8.325 1.00 79.81 110 LEU A O 1
ATOM 828 N N . GLU A 1 111 ? 3.812 0.817 10.008 1.00 81.50 111 GLU A N 1
ATOM 829 C CA . GLU A 1 111 ? 4.981 0.001 10.324 1.00 81.50 111 GLU A CA 1
ATOM 830 C C . GLU A 1 111 ? 4.641 -1.491 10.178 1.00 81.50 111 GLU A C 1
ATOM 832 O O . GLU A 1 111 ? 3.475 -1.883 10.162 1.00 81.50 111 GLU A O 1
ATOM 837 N N . GLY A 1 112 ? 5.660 -2.347 10.045 1.00 84.19 112 GLY A N 1
ATOM 838 C CA . GLY A 1 112 ? 5.456 -3.802 9.994 1.00 84.19 112 GLY A CA 1
ATOM 839 C C . GLY A 1 112 ? 4.800 -4.333 8.712 1.00 84.19 112 GLY A C 1
ATOM 840 O O . GLY A 1 112 ? 4.271 -5.441 8.719 1.00 84.19 112 GLY A O 1
ATOM 841 N N . PHE A 1 113 ? 4.829 -3.572 7.613 1.00 89.94 113 PHE A N 1
ATOM 842 C CA . PHE A 1 113 ? 4.410 -4.060 6.298 1.00 89.94 113 PHE A CA 1
ATOM 843 C C . PHE A 1 113 ? 5.493 -4.938 5.653 1.00 89.94 113 PHE A C 1
ATOM 845 O O . PHE A 1 113 ? 6.691 -4.759 5.886 1.00 89.94 113 PHE A O 1
ATOM 852 N N . GLU A 1 114 ? 5.071 -5.843 4.775 1.00 92.75 114 GLU A N 1
ATOM 853 C CA . GLU A 1 114 ? 5.955 -6.709 3.996 1.00 92.75 114 GLU A CA 1
ATOM 854 C C . GLU A 1 114 ? 5.848 -6.377 2.503 1.00 92.75 114 GLU A C 1
ATOM 856 O O . GLU A 1 114 ? 4.755 -6.173 1.972 1.00 92.75 114 GLU A O 1
ATOM 861 N N . LEU A 1 115 ? 6.991 -6.330 1.812 1.00 93.12 115 LEU A N 1
ATOM 862 C CA . LEU A 1 115 ? 7.008 -6.299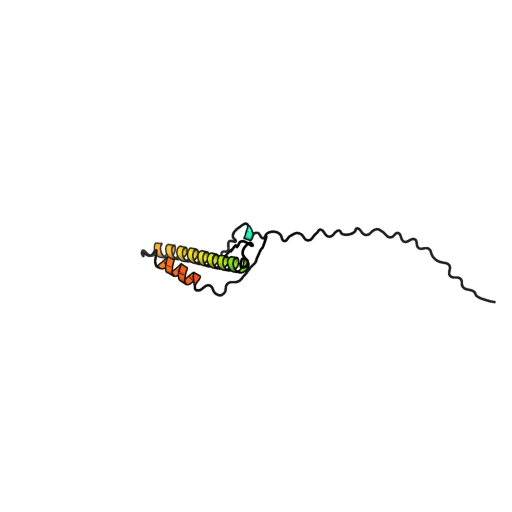 0.353 1.00 93.12 115 LEU A CA 1
ATOM 863 C C . LEU A 1 115 ? 6.872 -7.732 -0.168 1.00 93.12 115 LEU A C 1
ATOM 865 O O . LEU A 1 115 ? 7.821 -8.503 -0.081 1.00 93.12 115 LEU A O 1
ATOM 869 N N . VAL A 1 116 ? 5.703 -8.057 -0.719 1.00 93.56 116 VAL A N 1
ATOM 870 C CA . VAL A 1 116 ? 5.392 -9.414 -1.192 1.00 93.56 116 VAL A CA 1
ATOM 871 C C . VAL A 1 116 ? 5.960 -9.688 -2.586 1.00 93.56 116 VAL A C 1
ATOM 873 O O . VAL A 1 116 ? 6.481 -10.773 -2.826 1.00 93.56 116 VAL A O 1
ATOM 876 N N . ASP A 1 117 ? 5.851 -8.732 -3.514 1.00 93.88 117 ASP A N 1
ATOM 877 C CA . ASP A 1 117 ? 6.295 -8.920 -4.899 1.00 93.88 117 ASP A CA 1
ATOM 878 C C . ASP A 1 117 ? 6.556 -7.582 -5.614 1.00 93.88 117 ASP A C 1
ATOM 880 O O . ASP A 1 117 ? 6.064 -6.527 -5.197 1.00 93.88 117 ASP A O 1
ATOM 884 N N . THR A 1 118 ? 7.315 -7.626 -6.710 1.00 94.00 118 THR A N 1
ATOM 885 C CA . THR A 1 118 ? 7.532 -6.506 -7.633 1.00 94.00 118 THR A CA 1
ATOM 886 C C . THR A 1 118 ? 7.470 -6.983 -9.080 1.00 94.00 118 THR A C 1
ATOM 888 O O . THR A 1 118 ? 7.851 -8.099 -9.420 1.00 94.00 118 THR A O 1
ATOM 891 N N . TRP A 1 119 ? 6.987 -6.121 -9.972 1.00 93.81 119 TRP A N 1
ATOM 892 C CA . TRP A 1 119 ? 6.939 -6.429 -11.395 1.00 93.81 119 TRP A CA 1
ATOM 893 C C . TRP A 1 119 ? 7.215 -5.191 -12.233 1.00 93.81 119 TRP A C 1
ATOM 895 O O . TRP A 1 119 ? 6.720 -4.101 -11.945 1.00 93.81 119 TRP A O 1
ATOM 905 N N . GLU A 1 120 ? 7.975 -5.389 -13.304 1.00 90.62 120 GLU A N 1
ATOM 906 C CA . GLU A 1 120 ? 8.282 -4.368 -14.294 1.00 90.62 120 GLU A CA 1
ATOM 907 C C . GLU A 1 120 ? 7.997 -4.909 -15.701 1.00 90.62 120 GLU A C 1
ATOM 909 O O . GLU A 1 120 ? 8.303 -6.062 -16.009 1.00 90.62 120 GLU A O 1
ATOM 914 N N . ASN A 1 121 ? 7.418 -4.053 -16.548 1.00 84.50 121 ASN A N 1
ATOM 915 C CA . ASN A 1 121 ? 7.246 -4.269 -17.990 1.00 84.50 121 ASN A CA 1
ATOM 916 C C . ASN A 1 121 ? 8.413 -3.679 -18.780 1.00 84.50 121 ASN A C 1
ATOM 918 O O . ASN A 1 121 ? 8.879 -2.584 -18.375 1.00 84.50 121 ASN A O 1
#

Fo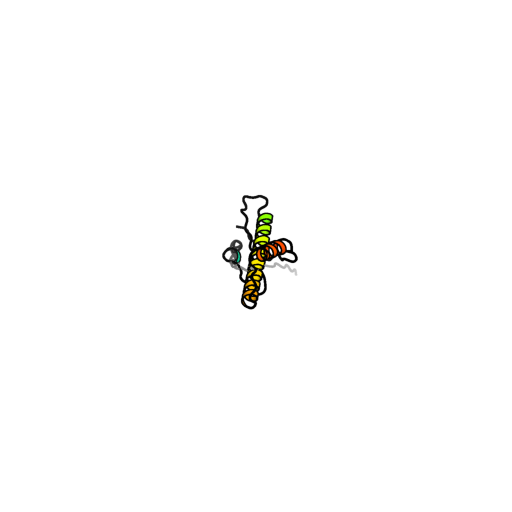ldseek 3Di:
DDDDDDDDDDPDPDDPPDDPPPPDPDPPDPPDDPCVVPPDDDPVDQWFFFFADPVDPCGVVRRVLNSLLRSLVSQLVVVVVVVVVVCVVPVDDDDDPVSVCSSVCSSVPPDDDDDPDDDDD

pLDDT: mean 78.51, std 15.86, range [44.5, 96.38]